Protein AF-A0A953SHI1-F1 (afdb_monomer_lite)

Secondary structure (DSSP, 8-state):
---HHHHHHHHHHHHHHHHHHGGGT----HHHHHHHHHHHTT--GGGHHHHHHHHHHHHHHHHHHHHHHT-----------SPSSPPPPPGGG-

Structure (mmCIF, N/CA/C/O backbone):
data_AF-A0A953SHI1-F1
#
_entry.id   AF-A0A953SHI1-F1
#
loop_
_atom_site.group_PDB
_atom_site.id
_atom_site.type_symbol
_atom_site.label_atom_id
_atom_site.label_alt_id
_atom_site.label_comp_id
_atom_site.label_asym_id
_atom_site.label_entity_id
_atom_site.label_seq_id
_atom_site.pdbx_PDB_ins_code
_atom_site.Cartn_x
_atom_site.Cartn_y
_atom_site.Cartn_z
_atom_site.occupancy
_atom_site.B_iso_or_equiv
_atom_site.auth_seq_id
_atom_site.auth_comp_id
_atom_site.auth_asym_id
_atom_site.auth_atom_id
_atom_site.pdbx_PDB_model_num
ATOM 1 N N . THR A 1 1 ? -13.444 2.076 25.636 1.00 54.03 1 THR A N 1
ATOM 2 C CA . THR A 1 1 ? -12.108 2.687 25.525 1.00 54.03 1 THR A CA 1
ATOM 3 C C . THR A 1 1 ? -12.181 3.727 24.422 1.00 54.03 1 THR A C 1
ATOM 5 O O . THR A 1 1 ? -12.270 3.383 23.254 1.00 54.03 1 THR A O 1
ATOM 8 N N . GLY A 1 2 ? -12.354 4.996 24.792 1.00 63.56 2 GLY A N 1
ATOM 9 C CA . GLY A 1 2 ? -12.622 6.091 23.858 1.00 63.56 2 GLY A CA 1
ATOM 10 C C . GLY A 1 2 ? -11.681 7.237 24.175 1.00 63.56 2 GLY A C 1
ATOM 11 O O . GLY A 1 2 ? -11.737 7.783 25.274 1.00 63.56 2 GLY A O 1
ATOM 12 N N . ASN A 1 3 ? -10.779 7.539 23.246 1.00 81.69 3 ASN A N 1
ATOM 13 C CA . ASN A 1 3 ? -9.839 8.642 23.373 1.00 81.69 3 ASN A CA 1
ATOM 14 C C . ASN A 1 3 ? -10.422 9.863 22.649 1.00 81.69 3 ASN A C 1
ATOM 16 O O . ASN A 1 3 ? -10.121 10.102 21.479 1.00 81.69 3 ASN A O 1
ATOM 20 N N . SER A 1 4 ? -11.322 10.582 23.331 1.00 86.31 4 SER A N 1
ATOM 21 C CA . SER A 1 4 ? -12.031 11.734 22.756 1.00 86.31 4 SER A CA 1
ATOM 22 C C . SER A 1 4 ? -11.073 12.814 22.263 1.00 86.31 4 SER A C 1
ATOM 24 O O . SER A 1 4 ? -11.307 13.376 21.204 1.00 86.31 4 SER A O 1
ATOM 26 N N . ASP A 1 5 ? -9.954 13.031 22.960 1.00 91.00 5 ASP A N 1
ATOM 27 C CA . ASP A 1 5 ? -8.916 13.981 22.544 1.00 91.00 5 ASP A CA 1
ATOM 28 C C . ASP A 1 5 ? -8.304 13.608 21.182 1.00 91.00 5 ASP A C 1
ATOM 30 O O . ASP A 1 5 ? -8.191 14.454 20.295 1.00 91.00 5 ASP A O 1
ATOM 34 N N . LEU A 1 6 ? -7.964 12.331 20.961 1.00 91.06 6 LEU A N 1
ATOM 35 C CA . LEU A 1 6 ? -7.479 11.885 19.649 1.00 91.06 6 LEU A CA 1
ATOM 36 C C . LEU A 1 6 ? -8.547 12.019 18.562 1.00 91.06 6 LEU A C 1
ATOM 38 O O . LEU A 1 6 ? -8.228 12.444 17.454 1.00 91.06 6 LEU A O 1
ATOM 42 N N . TYR A 1 7 ? -9.803 11.691 18.864 1.00 90.38 7 TYR A N 1
ATOM 43 C CA . TYR A 1 7 ? -10.895 11.856 17.905 1.00 90.38 7 TYR A CA 1
ATOM 44 C C . TYR A 1 7 ? -11.127 13.329 17.537 1.00 90.38 7 TYR A C 1
ATOM 46 O O . TYR A 1 7 ? -11.258 13.656 16.358 1.00 90.38 7 TYR A O 1
ATOM 54 N N . GLU A 1 8 ? -11.126 14.227 18.521 1.00 93.12 8 GLU A N 1
ATOM 55 C CA . GLU A 1 8 ? -11.263 15.671 18.317 1.00 93.12 8 GLU A CA 1
ATOM 56 C C . GLU A 1 8 ? -10.112 16.223 17.471 1.00 93.12 8 GLU A C 1
ATOM 58 O O . GLU A 1 8 ? -10.346 16.989 16.533 1.00 93.12 8 GLU A O 1
ATOM 63 N N . LYS A 1 9 ? -8.876 15.772 17.728 1.00 93.62 9 LYS A N 1
ATOM 64 C CA . LYS A 1 9 ? -7.711 16.090 16.892 1.00 93.62 9 LYS A CA 1
ATOM 65 C C . LYS A 1 9 ? -7.891 15.594 15.460 1.00 93.62 9 LYS A C 1
ATOM 67 O O . LYS A 1 9 ? -7.714 16.384 14.535 1.00 93.62 9 LYS A O 1
ATOM 72 N N . SER A 1 10 ? -8.279 14.332 15.264 1.00 93.75 10 SER A N 1
ATOM 73 C CA . SER A 1 10 ? -8.544 13.771 13.933 1.00 93.75 10 SER A CA 1
ATOM 74 C C . SER A 1 10 ? -9.623 14.567 13.193 1.00 93.75 10 SER A C 1
ATOM 76 O O . SER A 1 10 ? -9.399 14.982 12.060 1.00 93.75 10 SER A O 1
ATOM 78 N N . SER A 1 11 ? -10.750 14.869 13.846 1.00 94.50 11 SER A N 1
ATOM 79 C CA . SER A 1 11 ? -11.831 15.670 13.257 1.00 94.50 11 SER A CA 1
ATOM 80 C C . SER A 1 11 ? -11.374 17.086 12.902 1.00 94.50 11 SER A C 1
ATOM 82 O O . SER A 1 11 ? -11.707 17.606 11.837 1.00 94.50 11 SER A O 1
ATOM 84 N N . LYS A 1 12 ? -10.559 17.718 13.756 1.00 96.62 12 LYS A N 1
ATOM 85 C CA . LYS A 1 12 ? -10.043 19.057 13.468 1.00 96.62 12 LYS A CA 1
ATOM 86 C C . LYS A 1 12 ? -9.092 19.061 12.275 1.00 96.62 12 LYS A C 1
ATOM 88 O O . LYS A 1 12 ? -9.152 19.982 11.462 1.00 96.62 12 LYS A O 1
ATOM 93 N N . ILE A 1 13 ? -8.234 18.049 12.171 1.00 96.50 13 ILE A N 1
ATOM 94 C CA . ILE A 1 13 ? -7.332 17.868 11.031 1.00 96.50 13 ILE A CA 1
ATOM 95 C C . ILE A 1 13 ? -8.141 17.653 9.749 1.00 96.50 13 ILE A C 1
ATOM 97 O O . ILE A 1 13 ? -7.850 18.313 8.756 1.00 96.50 13 ILE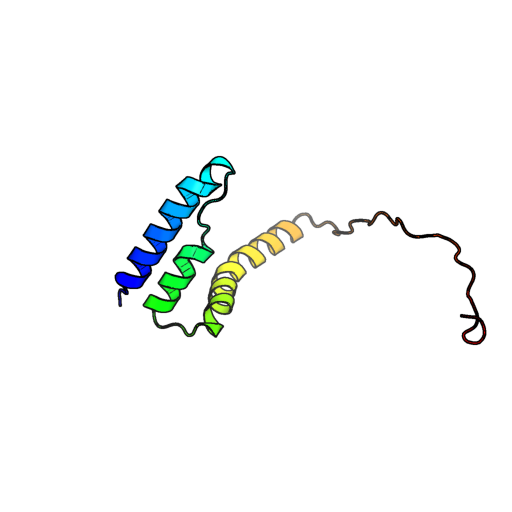 A O 1
ATOM 101 N N . GLU A 1 14 ? -9.177 16.809 9.771 1.00 96.81 14 GLU A N 1
ATOM 102 C CA . GLU A 1 14 ? -10.058 16.591 8.617 1.00 96.81 14 GLU A CA 1
ATOM 103 C C . GLU A 1 14 ? -10.703 17.901 8.142 1.00 96.81 14 GLU A C 1
ATOM 105 O O . GLU A 1 14 ? -10.607 18.228 6.964 1.00 96.81 14 GLU A O 1
ATOM 110 N N . GLN A 1 15 ? -11.266 18.705 9.053 1.00 97.62 15 GLN A N 1
ATOM 111 C CA . GLN A 1 15 ? -11.852 20.012 8.712 1.00 97.62 15 GLN A CA 1
ATOM 112 C C . GLN A 1 15 ? -10.842 20.968 8.066 1.00 97.62 15 GLN A C 1
ATOM 114 O O . GLN A 1 15 ? -11.183 21.719 7.153 1.00 97.62 15 GLN A O 1
ATOM 119 N N . ILE A 1 16 ? -9.603 20.984 8.567 1.00 98.06 16 ILE A N 1
ATOM 120 C CA . ILE A 1 16 ? -8.537 21.805 7.987 1.00 98.06 16 ILE A CA 1
ATOM 121 C C . ILE A 1 16 ? -8.200 21.284 6.588 1.00 98.06 16 ILE A C 1
ATOM 123 O O . ILE A 1 16 ? -8.153 22.070 5.650 1.00 98.06 16 ILE A O 1
ATOM 127 N N . MET A 1 17 ? -8.015 19.974 6.422 1.00 97.88 17 MET A N 1
ATOM 128 C CA . MET A 1 17 ? -7.684 19.370 5.130 1.00 97.88 17 MET A CA 1
ATOM 129 C C . MET A 1 17 ? -8.783 19.586 4.087 1.00 97.88 17 MET A C 1
ATOM 131 O O . MET A 1 17 ? -8.474 19.966 2.961 1.00 97.88 17 MET A O 1
ATOM 135 N N . ASP A 1 18 ? -10.052 19.430 4.459 1.00 97.44 18 ASP A N 1
ATOM 136 C CA . ASP A 1 18 ? -11.182 19.709 3.572 1.00 97.44 18 ASP A CA 1
ATOM 137 C C . ASP A 1 18 ? -11.179 21.176 3.108 1.00 97.44 18 ASP A C 1
ATOM 139 O O . ASP A 1 18 ? -11.252 21.462 1.911 1.00 97.44 18 ASP A O 1
ATOM 143 N N . ARG A 1 19 ? -10.955 22.118 4.033 1.00 98.00 19 ARG A N 1
ATOM 144 C CA . ARG A 1 19 ? -10.850 23.546 3.704 1.00 98.00 19 ARG A CA 1
ATOM 145 C C . ARG A 1 19 ? -9.679 23.861 2.768 1.00 98.00 19 ARG A C 1
ATOM 147 O O . ARG A 1 19 ? -9.849 24.632 1.828 1.00 98.00 19 ARG A O 1
ATOM 154 N N . GLU A 1 20 ? -8.492 23.324 3.042 1.00 98.06 20 GLU A N 1
ATOM 155 C CA . GLU A 1 20 ? -7.267 23.685 2.313 1.00 98.06 20 GLU A CA 1
ATOM 156 C C . GLU A 1 20 ? -7.131 22.952 0.968 1.00 98.06 20 GLU A C 1
ATOM 158 O O . GLU A 1 20 ? -6.644 23.519 -0.013 1.00 98.06 20 GLU A O 1
ATOM 163 N N . VAL A 1 21 ? -7.530 21.677 0.907 1.00 97.56 21 VAL A N 1
ATOM 164 C CA . VAL A 1 21 ? -7.264 20.792 -0.240 1.00 97.56 21 VAL A CA 1
ATOM 165 C C . VAL A 1 21 ? -8.457 19.943 -0.681 1.00 97.56 21 VAL A C 1
ATOM 167 O O . VAL A 1 21 ? -8.341 19.241 -1.688 1.00 97.56 21 VAL A O 1
ATOM 170 N N . GLY A 1 22 ? -9.619 20.047 -0.032 1.00 96.38 22 GLY A N 1
ATOM 171 C CA . GLY A 1 22 ? -10.838 19.341 -0.443 1.00 96.38 22 GLY A CA 1
ATOM 172 C C . GLY A 1 22 ? -11.289 19.720 -1.856 1.00 96.38 22 GLY A C 1
ATOM 173 O O . GLY A 1 22 ? -11.704 18.863 -2.630 1.00 96.38 22 GLY A O 1
ATOM 174 N N . SER A 1 23 ? -11.064 20.970 -2.278 1.00 97.62 23 SER A N 1
ATOM 175 C CA . SER A 1 23 ? -11.294 21.413 -3.669 1.00 97.62 23 SER A CA 1
ATOM 176 C C . SER A 1 23 ? -10.444 20.674 -4.714 1.00 97.62 23 SER A C 1
ATOM 178 O O . SER A 1 23 ? -10.791 20.658 -5.894 1.00 97.62 23 SER A O 1
ATOM 180 N N . ARG A 1 24 ? -9.342 20.036 -4.293 1.00 97.62 24 ARG A N 1
ATOM 181 C CA . ARG A 1 24 ? -8.493 19.171 -5.128 1.00 97.62 24 ARG A CA 1
ATOM 182 C C . ARG A 1 24 ? -8.920 17.700 -5.086 1.00 97.62 24 ARG A C 1
ATOM 184 O O . ARG A 1 24 ? -8.243 16.866 -5.679 1.00 97.62 24 ARG A O 1
ATOM 191 N N . GLY A 1 25 ? -10.003 17.375 -4.378 1.00 96.75 25 GLY A N 1
ATOM 192 C CA . GLY A 1 25 ? -10.495 16.011 -4.194 1.00 96.75 25 GLY A CA 1
ATOM 193 C C . GLY A 1 25 ? -9.700 15.188 -3.177 1.00 96.75 25 GLY A C 1
ATOM 194 O O . GLY A 1 25 ? -9.735 13.960 -3.235 1.00 96.75 25 GLY A O 1
ATOM 195 N N . ILE A 1 26 ? -8.952 15.836 -2.277 1.00 97.12 26 ILE A N 1
ATOM 196 C CA . ILE A 1 26 ? -8.169 15.159 -1.236 1.00 97.12 26 ILE A CA 1
ATOM 197 C C . ILE A 1 26 ? -8.976 15.162 0.065 1.00 97.12 26 ILE A C 1
ATOM 199 O O . ILE A 1 26 ? -9.157 16.212 0.675 1.00 97.12 26 ILE A O 1
ATOM 203 N N . TYR A 1 27 ? -9.415 13.979 0.495 1.00 96.50 27 TYR A N 1
ATOM 204 C CA . TYR A 1 27 ? -10.221 13.769 1.702 1.00 96.50 27 TYR A CA 1
ATOM 205 C C . TYR A 1 27 ? -9.588 12.713 2.613 1.00 96.50 27 TYR A C 1
ATOM 207 O O . TYR A 1 27 ? -8.715 11.952 2.184 1.00 96.50 27 TYR A O 1
ATOM 215 N N . ALA A 1 28 ? -10.038 12.646 3.868 1.00 95.94 28 ALA A N 1
ATOM 216 C CA . ALA A 1 28 ? -9.636 11.585 4.780 1.00 95.94 28 ALA A CA 1
ATOM 217 C C . ALA A 1 28 ? -10.047 10.215 4.215 1.00 95.94 28 ALA A C 1
ATOM 219 O O . ALA A 1 28 ? -11.210 9.973 3.895 1.00 95.94 28 ALA A O 1
ATOM 220 N N . ASN A 1 29 ? -9.077 9.313 4.074 1.00 96.25 29 ASN A N 1
ATOM 221 C CA . ASN A 1 29 ? -9.331 7.939 3.661 1.00 96.25 29 ASN A CA 1
ATOM 222 C C . ASN A 1 29 ? -9.583 7.041 4.890 1.00 96.25 29 ASN A C 1
ATOM 224 O O . ASN A 1 29 ? -9.534 7.483 6.039 1.00 96.25 29 ASN A O 1
ATOM 228 N N . VAL A 1 30 ? -9.827 5.750 4.651 1.00 95.31 30 VAL A N 1
ATOM 229 C CA . VAL A 1 30 ? -10.065 4.766 5.722 1.00 95.31 30 VAL A CA 1
ATOM 230 C C . VAL A 1 30 ? -8.901 4.663 6.720 1.00 95.31 30 VAL A C 1
ATOM 232 O O . VAL A 1 30 ? -9.123 4.432 7.912 1.00 95.31 30 VAL A O 1
ATOM 235 N N . ASP A 1 31 ? -7.665 4.866 6.262 1.00 94.88 31 ASP A N 1
ATOM 236 C CA . ASP A 1 31 ? -6.462 4.741 7.090 1.00 94.88 31 ASP A CA 1
ATOM 237 C C . ASP A 1 31 ? -6.404 5.839 8.160 1.00 94.88 31 ASP A C 1
ATOM 239 O O . ASP A 1 31 ? -5.975 5.591 9.287 1.00 94.88 31 ASP A O 1
ATOM 243 N N . PHE A 1 32 ? -6.917 7.032 7.839 1.00 95.31 32 PHE A N 1
ATOM 244 C CA . PHE A 1 32 ? -6.902 8.183 8.740 1.00 95.31 32 PHE A CA 1
ATOM 245 C C . PHE A 1 32 ? -7.647 7.918 10.056 1.00 95.31 32 PHE A C 1
ATOM 247 O O . PHE A 1 32 ? -7.103 8.147 11.135 1.00 95.31 32 PHE A O 1
ATOM 254 N N . TYR A 1 33 ? -8.873 7.391 9.981 1.00 94.12 33 TYR A N 1
ATOM 255 C CA . TYR A 1 33 ? -9.662 7.088 11.178 1.00 94.12 33 TYR A CA 1
ATOM 256 C C . TYR A 1 33 ? -9.357 5.715 11.774 1.00 94.12 33 TYR A C 1
ATOM 258 O O . TYR A 1 33 ? -9.407 5.565 12.997 1.00 94.12 33 TYR A O 1
ATOM 266 N N . SER A 1 34 ? -9.000 4.725 10.948 1.00 93.38 34 SER A N 1
ATOM 267 C CA . SER A 1 34 ? -8.691 3.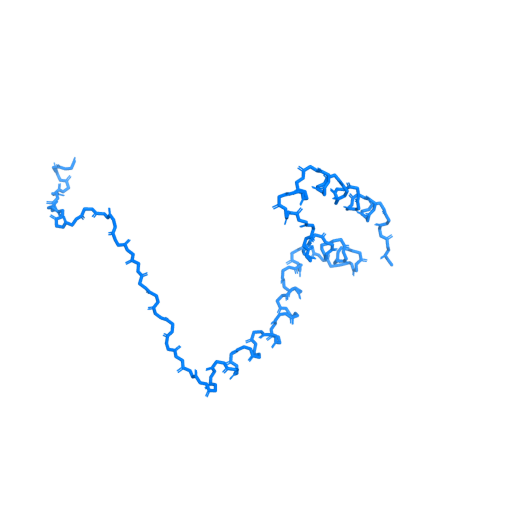382 11.451 1.00 93.38 34 SER A CA 1
ATOM 268 C C . SER A 1 34 ? -7.482 3.366 12.387 1.00 93.38 34 SER A C 1
ATOM 270 O O . SER A 1 34 ? -7.513 2.626 13.365 1.00 93.38 34 SER A O 1
ATOM 272 N N . ALA A 1 35 ? -6.482 4.234 12.192 1.00 90.62 35 ALA A N 1
ATOM 273 C CA . ALA A 1 35 ? -5.373 4.384 13.136 1.00 90.62 35 ALA A CA 1
ATOM 274 C C . ALA A 1 35 ? -5.855 4.765 14.552 1.00 90.62 35 ALA A C 1
ATOM 276 O O . ALA A 1 35 ? -5.489 4.118 15.537 1.00 90.62 35 ALA A O 1
ATOM 277 N N . THR A 1 36 ? -6.734 5.767 14.661 1.00 90.31 36 THR A N 1
ATOM 278 C CA . THR A 1 36 ? -7.336 6.168 15.943 1.00 90.31 36 THR A CA 1
ATOM 279 C C . THR A 1 36 ? -8.216 5.054 16.512 1.00 90.31 36 THR A C 1
ATOM 281 O O . THR A 1 36 ? -8.180 4.800 17.717 1.00 90.31 36 THR A O 1
ATOM 284 N N . THR A 1 37 ? -8.966 4.337 15.668 1.00 91.38 37 THR A N 1
ATOM 285 C CA . THR A 1 37 ? -9.777 3.185 16.090 1.00 91.38 37 THR A CA 1
ATOM 286 C C . THR A 1 37 ? -8.916 2.060 16.665 1.00 91.38 37 THR A C 1
ATOM 288 O O . THR A 1 37 ? -9.206 1.592 17.764 1.00 91.38 37 THR A O 1
ATOM 291 N N . TYR A 1 38 ? -7.848 1.653 15.973 1.00 93.06 38 TYR A N 1
ATOM 292 C CA . TYR A 1 38 ? -6.940 0.595 16.418 1.00 93.06 38 TYR A CA 1
ATOM 293 C C . TYR A 1 38 ? -6.256 0.950 17.737 1.00 93.06 38 TYR A C 1
ATOM 295 O O . TYR A 1 38 ? -6.222 0.132 18.657 1.00 93.06 38 TYR A O 1
ATOM 303 N N . HIS A 1 39 ? -5.818 2.200 17.878 1.00 90.75 39 HIS A N 1
ATOM 304 C CA . HIS A 1 39 ? -5.292 2.698 19.142 1.00 90.75 39 HIS A CA 1
ATOM 305 C C . HIS A 1 39 ? -6.335 2.618 20.272 1.00 90.75 39 HIS A C 1
ATOM 307 O O . HIS A 1 39 ? -6.038 2.134 21.362 1.00 90.75 39 HIS A O 1
ATOM 313 N N . CYS A 1 40 ? -7.581 3.036 20.016 1.00 90.88 40 CYS A N 1
ATOM 314 C CA . CYS A 1 40 ? -8.654 3.000 21.016 1.00 90.88 40 CYS A CA 1
ATOM 315 C C . CYS A 1 40 ? -9.018 1.581 21.480 1.00 90.88 40 CYS A C 1
ATOM 317 O O . CYS A 1 40 ? -9.508 1.422 22.600 1.00 90.88 40 CYS A O 1
ATOM 319 N N . ILE A 1 41 ? -8.789 0.552 20.660 1.00 91.81 41 ILE A N 1
ATOM 320 C CA . ILE A 1 41 ? -9.006 -0.853 21.045 1.00 91.81 41 ILE A CA 1
ATOM 321 C C . ILE A 1 41 ? -7.756 -1.521 21.639 1.00 91.81 41 ILE A C 1
ATOM 323 O O . ILE A 1 41 ? -7.794 -2.710 21.938 1.00 91.81 41 ILE A O 1
ATOM 327 N N . GLY A 1 42 ? -6.680 -0.759 21.862 1.00 92.50 42 GLY A N 1
ATOM 328 C CA . GLY A 1 42 ? -5.479 -1.227 22.555 1.00 92.50 42 GLY A CA 1
ATOM 329 C C . GLY A 1 42 ? -4.523 -2.042 21.687 1.00 92.50 42 GLY A C 1
ATOM 330 O O . GLY A 1 42 ? -3.706 -2.780 22.230 1.00 92.50 42 GLY A O 1
ATOM 331 N N . LEU A 1 43 ? -4.615 -1.931 20.359 1.00 94.44 43 LEU A N 1
ATOM 332 C CA . LEU A 1 43 ? -3.624 -2.537 19.476 1.00 94.44 43 LEU A CA 1
ATOM 333 C C . LEU A 1 43 ? -2.299 -1.778 19.560 1.00 94.44 43 LEU A C 1
ATOM 335 O O . LEU A 1 43 ? -2.266 -0.545 19.547 1.00 94.44 43 LEU A O 1
ATOM 339 N N . GLU A 1 44 ? -1.204 -2.530 19.582 1.00 95.19 44 GLU A N 1
ATOM 340 C CA . GLU A 1 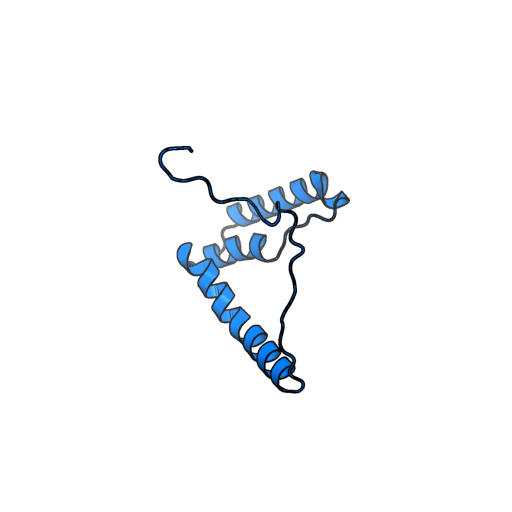44 ? 0.129 -1.977 19.369 1.00 95.19 44 GLU A CA 1
ATOM 341 C C . GLU A 1 44 ? 0.240 -1.412 17.948 1.00 95.19 44 GLU A C 1
ATOM 343 O O . GLU A 1 44 ? -0.337 -1.956 17.002 1.00 95.19 44 GLU A O 1
ATOM 348 N N . LEU A 1 45 ? 0.985 -0.314 17.792 1.00 93.25 45 LEU A N 1
ATOM 349 C CA . LEU A 1 45 ? 1.116 0.391 16.512 1.00 93.25 45 LEU A CA 1
ATOM 350 C C . LEU A 1 45 ? 1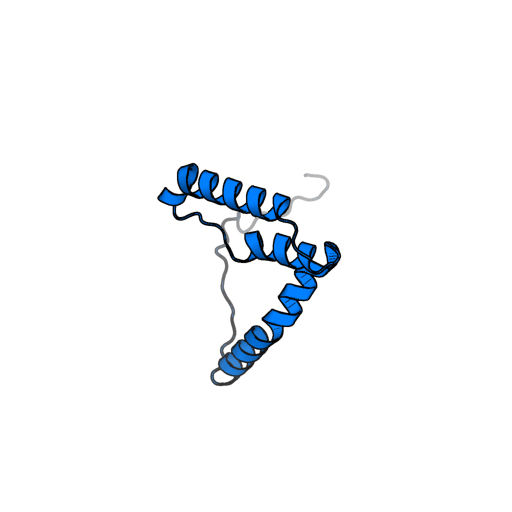.629 -0.533 15.394 1.00 93.25 45 LEU A C 1
ATOM 352 O O . LEU A 1 45 ? 1.117 -0.497 14.275 1.00 93.25 45 LEU A O 1
ATOM 356 N N . ASP A 1 46 ? 2.573 -1.416 15.723 1.00 97.00 46 ASP A N 1
ATOM 357 C CA . ASP A 1 46 ? 3.164 -2.381 14.787 1.00 97.00 46 ASP A CA 1
ATOM 358 C C . ASP A 1 46 ? 2.137 -3.395 14.244 1.00 97.00 46 ASP A C 1
ATOM 360 O O . ASP A 1 46 ? 2.354 -4.017 13.202 1.00 97.00 46 ASP A O 1
ATOM 364 N N . LEU A 1 47 ? 0.980 -3.532 14.903 1.00 96.94 47 LEU A N 1
ATOM 365 C CA . LEU A 1 47 ? -0.099 -4.435 14.503 1.00 96.94 47 LEU A CA 1
ATOM 366 C C . LEU A 1 47 ? -1.142 -3.787 13.581 1.00 96.94 47 LEU A C 1
ATOM 368 O O . LEU A 1 47 ? -2.014 -4.494 13.077 1.00 96.94 47 LEU A O 1
ATOM 372 N N . PHE A 1 48 ? -1.059 -2.486 13.286 1.00 96.19 48 PHE A N 1
ATOM 373 C CA . PHE A 1 48 ? -2.075 -1.802 12.472 1.00 96.19 48 PHE A CA 1
ATOM 374 C C . PHE A 1 48 ? -2.125 -2.352 11.036 1.00 96.19 48 PHE A C 1
ATOM 376 O O . PHE A 1 48 ? -3.197 -2.691 10.527 1.00 96.19 48 PHE A O 1
ATOM 383 N N . THR A 1 49 ? -0.966 -2.517 10.395 1.00 96.88 49 THR A N 1
ATOM 384 C CA . THR A 1 49 ? -0.872 -3.087 9.040 1.00 96.88 49 THR A CA 1
ATOM 385 C C . THR A 1 49 ? -1.245 -4.579 9.005 1.00 96.88 49 THR A C 1
ATOM 387 O O . THR A 1 49 ? -2.022 -4.971 8.129 1.00 96.88 49 THR A O 1
ATOM 390 N N . PRO A 1 50 ? -0.789 -5.431 9.947 1.00 97.19 50 PRO A N 1
ATOM 391 C CA . PRO A 1 50 ? -1.296 -6.798 10.073 1.00 97.19 50 PRO A CA 1
ATOM 392 C C . PRO A 1 50 ? -2.822 -6.894 10.217 1.00 97.19 50 PRO A C 1
ATOM 394 O O . PRO A 1 50 ? -3.442 -7.726 9.556 1.00 97.19 50 PRO A O 1
ATOM 397 N N . MET A 1 51 ? -3.452 -6.018 11.007 1.00 96.38 51 MET A N 1
ATOM 398 C CA . MET A 1 51 ? -4.913 -5.983 11.153 1.00 96.38 51 MET A CA 1
ATOM 399 C C . MET A 1 51 ? -5.627 -5.647 9.841 1.00 96.38 51 MET A C 1
ATOM 401 O O . MET A 1 51 ? -6.631 -6.275 9.495 1.00 96.38 51 MET A O 1
ATOM 405 N N . PHE A 1 52 ? -5.079 -4.713 9.062 1.00 95.75 52 PHE A N 1
ATOM 406 C CA . PHE A 1 52 ? -5.556 -4.448 7.708 1.00 95.75 52 PHE A CA 1
ATOM 407 C C . PHE A 1 52 ? -5.453 -5.692 6.813 1.00 95.75 52 PHE A C 1
ATOM 409 O O . PHE A 1 52 ? -6.415 -6.029 6.120 1.00 95.75 52 PHE A O 1
ATOM 416 N N . ALA A 1 53 ? -4.316 -6.396 6.838 1.00 97.69 53 ALA A N 1
ATOM 417 C CA . ALA A 1 53 ? -4.096 -7.594 6.026 1.00 97.69 53 ALA A CA 1
ATOM 418 C C . ALA A 1 53 ? -5.067 -8.731 6.389 1.00 97.69 53 ALA A C 1
ATOM 420 O O . ALA A 1 53 ? -5.615 -9.371 5.490 1.00 97.69 53 ALA A O 1
ATOM 421 N N . LEU A 1 54 ? -5.345 -8.929 7.685 1.00 97.38 54 LEU A N 1
ATOM 422 C CA . LEU A 1 54 ? -6.332 -9.902 8.171 1.00 97.38 54 LEU A CA 1
ATOM 423 C C . LEU A 1 54 ? -7.732 -9.646 7.605 1.00 97.38 54 LEU A C 1
ATOM 425 O O . LEU A 1 54 ? -8.418 -10.588 7.228 1.00 97.38 54 LEU A O 1
ATOM 429 N N . SER A 1 55 ? -8.150 -8.384 7.507 1.00 96.19 55 SER A N 1
ATOM 430 C CA . SER A 1 55 ? -9.421 -8.028 6.865 1.00 96.19 55 SER A CA 1
ATOM 431 C C . SER A 1 55 ? -9.358 -8.210 5.342 1.00 96.19 55 SER A C 1
ATOM 433 O O . SER A 1 55 ? -10.275 -8.749 4.718 1.00 96.19 55 SER A O 1
ATOM 435 N N . 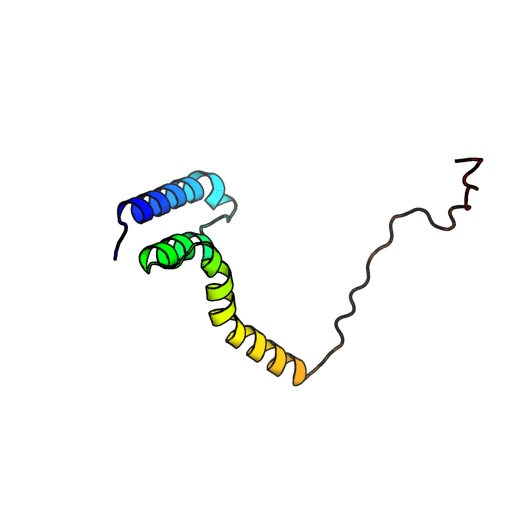ARG A 1 56 ? -8.246 -7.804 4.715 1.00 98.12 56 ARG A N 1
ATOM 436 C CA . ARG A 1 56 ? -8.119 -7.762 3.253 1.00 98.12 56 ARG A CA 1
ATOM 437 C C . ARG A 1 56 ? -7.948 -9.135 2.599 1.00 98.12 56 ARG A C 1
ATOM 439 O O . ARG A 1 56 ? -8.286 -9.270 1.423 1.00 98.12 56 ARG A O 1
ATOM 446 N N . ILE A 1 57 ? -7.509 -10.156 3.340 1.00 98.50 57 ILE A N 1
ATOM 447 C CA . ILE A 1 57 ? -7.296 -11.515 2.815 1.00 98.50 57 ILE A CA 1
ATOM 448 C C . ILE A 1 57 ? -8.549 -12.111 2.164 1.00 98.50 57 ILE A C 1
ATOM 450 O O . ILE A 1 57 ? -8.434 -12.819 1.164 1.00 98.50 57 ILE A O 1
ATOM 454 N N . ALA A 1 58 ? -9.744 -11.784 2.668 1.00 98.38 58 ALA A N 1
ATOM 455 C CA . ALA A 1 58 ? -11.004 -12.228 2.077 1.00 98.38 58 ALA A CA 1
ATOM 456 C C . ALA A 1 58 ? -11.201 -11.640 0.670 1.00 98.38 58 ALA A C 1
ATOM 458 O O . ALA A 1 58 ? -11.485 -12.374 -0.273 1.00 98.38 58 ALA A O 1
ATOM 459 N N . GLY A 1 59 ? -10.970 -10.332 0.511 1.00 98.44 59 GLY A N 1
ATOM 460 C CA . GLY A 1 59 ? -11.051 -9.656 -0.787 1.00 98.44 59 GLY A CA 1
ATOM 461 C C . GLY A 1 59 ? -9.970 -10.120 -1.763 1.00 98.44 59 GLY A C 1
ATOM 462 O O . GLY A 1 59 ?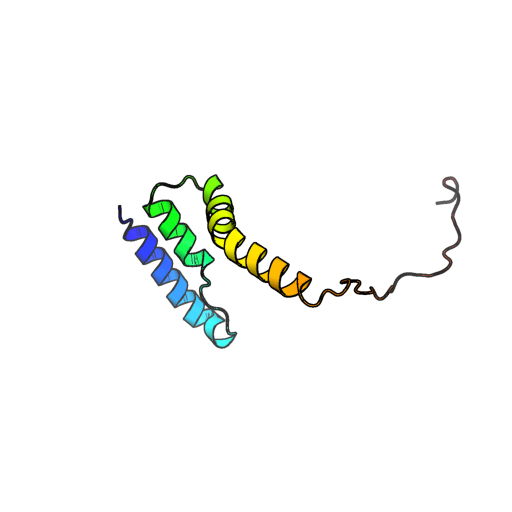 -10.263 -10.369 -2.929 1.00 98.44 59 GLY A O 1
ATOM 463 N N . TRP A 1 60 ? -8.731 -10.307 -1.292 1.00 98.62 60 TRP A N 1
ATOM 464 C CA . TRP A 1 60 ? -7.654 -10.865 -2.119 1.00 98.62 60 TRP A CA 1
ATOM 465 C C . TRP A 1 60 ? -7.991 -12.270 -2.613 1.00 98.62 60 TRP A C 1
ATOM 467 O O . TRP A 1 60 ? -7.847 -12.551 -3.798 1.00 98.62 60 TRP A O 1
ATOM 477 N N . SER A 1 61 ? -8.492 -13.131 -1.725 1.00 98.56 61 SER A N 1
ATOM 478 C CA . SER A 1 61 ? -8.901 -14.491 -2.085 1.00 98.56 61 SER A CA 1
ATOM 479 C C . SER A 1 61 ? -10.054 -14.481 -3.089 1.00 98.56 61 SER A C 1
ATOM 481 O O . SER A 1 61 ? -10.004 -15.219 -4.070 1.00 98.56 61 SER A O 1
ATOM 483 N N . GLY A 1 62 ? -11.050 -13.609 -2.894 1.00 98.56 62 GLY A N 1
ATOM 484 C CA . GLY A 1 62 ? -12.159 -13.421 -3.832 1.00 98.56 62 GLY A CA 1
ATOM 485 C C . GLY A 1 62 ? -11.681 -13.021 -5.228 1.00 98.56 62 GLY A C 1
ATOM 486 O O . GLY A 1 62 ? -11.986 -13.710 -6.197 1.00 98.56 62 GLY A O 1
ATOM 487 N N . HIS A 1 63 ? -10.840 -11.987 -5.327 1.00 98.38 63 HIS A N 1
ATOM 488 C CA . HIS A 1 63 ? -10.284 -11.552 -6.611 1.00 98.38 63 HIS A CA 1
ATOM 489 C C . HIS A 1 63 ? -9.408 -12.614 -7.287 1.00 98.38 63 HIS A C 1
ATOM 491 O O . HIS A 1 63 ? -9.435 -12.733 -8.509 1.00 98.38 63 HIS A O 1
ATOM 497 N N . ILE A 1 64 ? -8.658 -13.413 -6.519 1.00 98.25 64 ILE A N 1
ATOM 498 C CA . ILE A 1 64 ? -7.891 -14.539 -7.071 1.00 98.25 64 ILE A CA 1
ATOM 499 C C . ILE A 1 64 ? -8.836 -15.581 -7.677 1.00 98.25 64 ILE A C 1
ATOM 501 O O . ILE A 1 64 ? -8.601 -16.034 -8.794 1.00 98.25 64 ILE A O 1
ATOM 505 N N . ILE A 1 65 ? -9.910 -15.948 -6.974 1.00 98.38 65 ILE A N 1
ATOM 506 C CA . ILE A 1 65 ? -10.906 -16.909 -7.472 1.00 98.38 65 ILE A CA 1
ATOM 507 C C . ILE A 1 65 ? -11.583 -16.374 -8.740 1.00 98.38 65 ILE A C 1
ATOM 509 O O . ILE A 1 65 ? -11.682 -17.104 -9.725 1.00 98.38 65 ILE A O 1
ATOM 513 N N . GLU A 1 66 ? -12.000 -15.105 -8.741 1.00 98.25 66 GLU A N 1
ATOM 514 C CA . GLU A 1 66 ? -12.591 -14.442 -9.912 1.00 98.25 66 GLU A CA 1
ATOM 515 C C . GLU A 1 66 ? -11.639 -14.454 -11.112 1.00 98.25 66 GLU A C 1
ATOM 517 O O . GLU A 1 66 ? -12.039 -14.818 -12.215 1.00 98.25 66 GLU A O 1
ATOM 522 N N . GLN A 1 67 ? -10.363 -14.124 -10.902 1.00 97.81 67 GLN A N 1
ATOM 523 C CA . GLN A 1 67 ? -9.368 -14.152 -11.968 1.00 97.81 67 GLN A CA 1
ATOM 524 C C . GLN A 1 67 ? -9.116 -15.572 -12.486 1.00 97.81 67 GLN A C 1
ATOM 526 O O . GLN A 1 67 ? -8.934 -15.759 -13.685 1.00 97.81 67 GLN A O 1
ATOM 531 N N . LEU A 1 68 ? -9.094 -16.584 -11.615 1.00 97.50 68 LEU A N 1
ATOM 532 C CA . LEU A 1 68 ? -8.877 -17.973 -12.025 1.00 97.50 68 LEU A CA 1
ATOM 533 C C . LEU A 1 68 ? -10.022 -18.528 -12.887 1.00 97.50 68 LEU A C 1
ATOM 535 O O . LEU A 1 68 ? -9.780 -19.454 -13.660 1.00 97.50 68 LEU A O 1
ATOM 539 N N . ALA A 1 69 ? -11.231 -17.963 -12.792 1.00 98.19 69 ALA A N 1
ATOM 540 C CA . ALA A 1 69 ? -12.379 -18.372 -13.600 1.00 98.19 69 ALA A CA 1
ATOM 541 C C . ALA A 1 69 ? -12.235 -18.017 -15.096 1.00 98.19 69 ALA A C 1
ATOM 543 O O . ALA A 1 69 ? -12.739 -18.756 -15.939 1.00 98.19 69 ALA A O 1
ATOM 544 N N . ASP A 1 70 ? -11.522 -16.935 -15.428 1.00 97.25 70 ASP A N 1
ATOM 545 C CA . ASP A 1 70 ? -11.188 -16.528 -16.804 1.00 97.25 70 ASP A CA 1
ATOM 546 C C . ASP A 1 70 ? -9.773 -15.926 -16.856 1.00 97.25 70 ASP A C 1
ATOM 548 O O . ASP A 1 70 ? -9.552 -14.720 -16.995 1.00 97.25 70 ASP A O 1
ATOM 552 N N . ASN A 1 71 ? -8.780 -16.785 -16.624 1.00 96.62 71 ASN A N 1
ATOM 553 C CA . ASN A 1 71 ? -7.429 -16.333 -16.319 1.00 96.62 71 ASN A CA 1
ATOM 554 C C . ASN A 1 71 ? -6.663 -15.821 -17.545 1.00 96.62 71 ASN A C 1
ATOM 556 O O . ASN A 1 71 ? -6.619 -16.449 -18.605 1.00 96.62 71 ASN A O 1
ATOM 560 N N . ARG A 1 72 ? -5.910 -14.735 -17.345 1.00 96.69 72 ARG A N 1
ATOM 561 C CA . ARG A 1 72 ? -4.970 -14.185 -18.325 1.00 96.69 72 ARG A CA 1
ATOM 562 C C . ARG A 1 72 ? -3.661 -13.783 -17.657 1.00 96.69 72 ARG A C 1
ATOM 564 O O . ARG A 1 72 ? -3.649 -13.154 -16.605 1.00 96.69 72 ARG A O 1
ATOM 571 N N . LEU A 1 73 ? -2.539 -14.081 -18.316 1.00 96.19 73 LEU A N 1
ATOM 572 C CA . LEU A 1 73 ? -1.223 -13.640 -17.855 1.00 96.19 73 LEU A CA 1
ATOM 573 C C . LEU A 1 73 ? -1.119 -12.105 -17.870 1.00 96.19 73 LEU A C 1
ATOM 575 O O . LEU A 1 73 ? -1.173 -11.482 -18.936 1.00 96.19 73 LEU A O 1
ATOM 579 N N . PHE A 1 74 ? -0.864 -11.505 -16.706 1.00 96.19 74 PHE A N 1
ATOM 580 C CA . PHE A 1 74 ? -0.474 -10.100 -16.609 1.00 96.19 74 PHE A CA 1
ATOM 581 C C . PHE A 1 74 ? 0.999 -9.930 -16.983 1.00 96.19 74 PHE A C 1
ATOM 583 O O . PHE A 1 74 ? 1.900 -10.242 -16.208 1.00 96.19 74 PHE A O 1
ATOM 590 N N . ARG A 1 75 ? 1.248 -9.424 -18.195 1.00 97.75 75 ARG A N 1
ATOM 591 C CA . ARG A 1 75 ? 2.597 -9.128 -18.695 1.00 97.75 75 ARG A CA 1
ATOM 592 C C . ARG A 1 75 ? 2.652 -7.742 -19.351 1.00 97.75 75 ARG A C 1
ATOM 594 O O . ARG A 1 75 ? 2.681 -7.656 -20.581 1.00 97.75 75 ARG A O 1
ATOM 601 N N . PRO A 1 76 ? 2.629 -6.652 -18.562 1.00 97.62 76 PRO A N 1
ATOM 602 C CA . PRO A 1 76 ? 2.839 -5.311 -19.099 1.00 97.62 76 PRO A CA 1
ATOM 603 C C . PRO A 1 76 ? 4.250 -5.178 -19.696 1.00 97.62 76 PRO A C 1
ATOM 605 O O . PRO A 1 76 ? 5.174 -5.902 -19.322 1.00 97.62 76 PRO A O 1
ATOM 608 N N . LYS A 1 77 ? 4.416 -4.253 -20.647 1.00 97.62 77 LYS A N 1
ATOM 609 C CA . LYS A 1 77 ? 5.719 -3.883 -21.221 1.00 97.62 77 LYS A CA 1
ATOM 610 C C . LYS A 1 77 ? 6.176 -2.548 -20.638 1.00 97.62 77 LYS A C 1
ATOM 612 O O . LYS A 1 77 ? 5.349 -1.740 -20.229 1.00 97.62 77 LYS A O 1
ATOM 617 N N . ALA A 1 78 ? 7.481 -2.312 -20.662 1.00 97.31 78 ALA A N 1
ATOM 618 C CA . ALA A 1 78 ? 8.064 -1.007 -20.382 1.00 97.31 78 ALA A CA 1
ATOM 619 C C . ALA A 1 78 ? 8.559 -0.362 -21.683 1.00 97.31 78 ALA A C 1
ATOM 621 O O . ALA A 1 78 ? 8.982 -1.065 -22.604 1.00 97.31 78 ALA A O 1
ATOM 622 N N . ALA A 1 79 ? 8.517 0.969 -21.744 1.00 97.50 79 ALA A N 1
ATOM 623 C CA . ALA A 1 79 ? 9.170 1.742 -22.793 1.00 97.50 79 ALA A CA 1
ATOM 624 C C . ALA A 1 79 ? 10.609 2.045 -22.356 1.00 97.50 79 ALA A C 1
ATOM 626 O O . ALA A 1 79 ? 10.826 2.732 -21.359 1.00 97.50 79 ALA A O 1
ATOM 627 N N . TYR A 1 80 ? 11.590 1.506 -23.077 1.00 96.56 80 TYR A N 1
ATOM 628 C CA . TYR A 1 80 ? 12.993 1.817 -22.829 1.00 96.56 80 TYR A CA 1
ATOM 629 C C . TYR A 1 80 ? 13.338 3.181 -23.440 1.00 96.56 80 TYR A C 1
ATOM 631 O O . TYR A 1 80 ? 13.053 3.418 -24.610 1.00 96.56 80 TYR A O 1
ATOM 639 N N . VAL A 1 81 ? 13.936 4.067 -22.639 1.00 97.56 81 VAL A N 1
ATOM 640 C CA . VAL A 1 81 ? 14.343 5.434 -23.037 1.00 97.56 81 VAL A CA 1
ATOM 641 C C . VAL A 1 81 ? 15.846 5.676 -22.859 1.00 97.56 81 VAL A C 1
ATOM 643 O O . VAL A 1 81 ? 16.309 6.812 -22.922 1.00 97.56 81 VAL A O 1
ATOM 646 N N . GLY A 1 82 ? 16.605 4.616 -22.575 1.00 97.19 82 GLY A N 1
ATOM 647 C CA . GLY A 1 82 ? 18.054 4.690 -22.441 1.00 97.19 82 GLY A CA 1
ATOM 648 C C . GLY A 1 82 ? 18.768 4.637 -23.795 1.00 97.19 82 GLY A C 1
ATOM 649 O O . GLY A 1 82 ? 18.144 4.383 -24.828 1.00 97.19 82 GLY A O 1
ATOM 650 N N . PRO A 1 83 ? 20.086 4.864 -23.806 1.00 95.44 83 PRO A N 1
ATOM 651 C CA . PRO A 1 83 ? 20.894 4.660 -24.998 1.00 95.44 83 PRO A CA 1
ATOM 652 C C . PRO A 1 83 ? 20.988 3.166 -25.340 1.00 95.44 83 PRO A C 1
ATOM 654 O O . PRO A 1 83 ? 21.285 2.335 -24.484 1.00 95.44 83 PRO A O 1
ATOM 657 N N . HIS A 1 84 ? 20.760 2.831 -26.607 1.00 95.12 84 HIS A N 1
ATOM 658 C CA . HIS A 1 84 ? 21.018 1.494 -27.138 1.00 95.12 84 HIS A CA 1
ATOM 659 C C . HIS A 1 84 ? 22.477 1.357 -27.582 1.00 95.12 84 HIS A C 1
ATOM 661 O O . HIS A 1 84 ? 23.136 2.357 -27.859 1.00 95.12 84 HIS A O 1
ATOM 667 N N . ASP A 1 85 ? 22.963 0.115 -27.638 1.00 95.31 85 ASP A N 1
ATOM 668 C CA . ASP A 1 85 ? 24.265 -0.234 -28.222 1.00 95.31 85 ASP A CA 1
ATOM 669 C C . ASP A 1 85 ? 25.453 0.560 -27.652 1.00 95.31 85 ASP A C 1
ATOM 671 O O . ASP A 1 85 ? 26.411 0.883 -28.354 1.00 95.31 85 ASP A O 1
ATOM 675 N N . VAL A 1 86 ? 25.404 0.874 -26.352 1.00 95.50 86 VAL A N 1
ATOM 676 C CA . VAL A 1 86 ? 26.508 1.552 -25.665 1.00 95.50 86 VAL A CA 1
ATOM 677 C C . VAL A 1 86 ? 27.735 0.650 -25.691 1.00 95.50 86 VAL A C 1
ATOM 679 O O . VAL A 1 86 ? 27.736 -0.435 -25.102 1.00 95.50 86 VAL A O 1
ATOM 682 N N . ALA A 1 87 ? 28.786 1.113 -26.368 1.00 95.31 87 ALA A N 1
ATOM 683 C CA . ALA A 1 87 ? 30.061 0.418 -26.400 1.00 95.31 87 ALA A CA 1
ATOM 684 C C . ALA A 1 87 ? 30.603 0.250 -24.974 1.00 95.31 87 ALA A C 1
ATOM 686 O O . ALA A 1 87 ? 30.601 1.183 -24.171 1.00 95.31 87 ALA A O 1
ATOM 687 N N . TYR A 1 88 ? 31.066 -0.955 -24.656 1.00 95.88 88 TYR A N 1
ATOM 688 C CA . TYR A 1 88 ? 31.687 -1.227 -23.368 1.00 95.88 88 TYR A CA 1
ATOM 689 C C . TYR A 1 88 ? 33.028 -0.490 -23.253 1.00 95.88 88 TYR A C 1
ATOM 691 O O . TYR A 1 88 ? 33.919 -0.707 -24.073 1.00 95.88 88 TYR A O 1
ATOM 699 N N . THR A 1 89 ? 33.195 0.312 -22.199 1.00 95.19 89 THR A N 1
ATOM 700 C CA . THR A 1 89 ? 34.484 0.926 -21.843 1.00 95.19 89 THR A CA 1
ATOM 701 C C . THR A 1 89 ? 35.228 0.042 -20.827 1.00 95.19 89 THR A C 1
ATOM 703 O O . THR A 1 89 ? 34.692 -0.199 -19.726 1.00 95.19 89 THR A O 1
ATOM 706 N N . PRO A 1 90 ? 36.444 -0.455 -21.153 1.00 96.75 90 PRO A N 1
ATOM 707 C CA . PRO A 1 90 ? 37.289 -1.199 -20.220 1.00 96.75 90 PRO A CA 1
ATOM 708 C C . PRO A 1 90 ? 37.517 -0.423 -18.930 1.00 96.75 90 PRO A C 1
ATOM 710 O O . PRO A 1 90 ? 37.632 0.794 -18.952 1.00 96.75 90 PRO A O 1
ATOM 713 N N . LEU A 1 91 ? 37.608 -1.122 -17.795 1.00 95.19 91 LEU A N 1
ATOM 714 C CA . LEU A 1 91 ? 37.740 -0.474 -16.483 1.00 95.19 91 LEU A CA 1
ATOM 715 C C . LEU A 1 91 ? 38.934 0.492 -16.400 1.00 95.19 91 LEU A C 1
ATOM 717 O O . LEU A 1 91 ? 38.834 1.509 -15.728 1.00 95.19 91 LEU A O 1
ATOM 721 N N . SER A 1 92 ? 40.034 0.185 -17.088 1.00 96.69 92 SER A N 1
ATOM 722 C CA . SER A 1 92 ? 41.226 1.037 -17.168 1.00 96.69 92 SER A CA 1
ATOM 723 C C . SER A 1 92 ? 41.019 2.352 -17.930 1.00 96.69 92 SER A C 1
ATOM 725 O O . SER A 1 92 ? 41.874 3.224 -17.844 1.00 96.69 92 SER A O 1
ATOM 727 N N . GLU A 1 93 ? 39.927 2.477 -18.687 1.00 90.19 93 GLU A N 1
ATOM 728 C CA . GLU A 1 93 ? 39.626 3.585 -19.607 1.00 90.19 93 GLU A CA 1
ATOM 729 C C . GLU A 1 93 ? 38.313 4.313 -19.257 1.00 90.19 93 GLU A C 1
ATOM 731 O O . GLU A 1 93 ? 37.827 5.118 -20.050 1.00 90.19 93 GLU A O 1
ATOM 736 N N . ARG A 1 94 ? 37.713 4.000 -18.101 1.00 88.25 94 ARG A N 1
ATOM 737 C CA . ARG A 1 94 ? 36.494 4.655 -17.600 1.00 88.25 94 ARG A CA 1
ATOM 738 C C . ARG A 1 94 ? 36.780 5.987 -16.927 1.00 88.25 94 ARG A C 1
ATOM 740 O O . ARG A 1 94 ? 37.814 6.082 -16.232 1.00 88.25 94 ARG A O 1
#

pLDDT: mean 94.78, std 6.11, range [54.03, 98.62]

Foldseek 3Di:
DDDVVVVVVLVVVQVVCCVPCVVVVDGDDPLSVLQNVCVVVPHDNVCSVVVVCVVCVVVVVVVVVVCVVPPDDDDDDDDDPDDPPDDDDPPVGD

Radius of gyration: 23.85 Å; chains: 1; bounding box: 54×42×54 Å

Sequence (94 aa):
TGNSDLYEKSSKIEQIMDREVGSRGIYANVDFYSATTYHCIGLELDLFTPMFALSRIAGWSGHIIEQLADNRLFRPKAAYVGPHDVAYTPLSER